Protein AF-A0A6V7LA49-F1 (afdb_monomer_lite)

Organism: NCBI:txid1563983

Radius of gyration: 25.22 Å; chains: 1; bounding box: 55×34×70 Å

InterPro domains:
  IPR001030 Aconitase/3-isopropylmalate dehydratase large subunit, alpha/beta/alpha domain [PF00330] (6-41)
  IPR006249 Aconitase/Iron-responsive element-binding protein 2 [PTHR11670] (1-130)
  IPR015931 Aconitase/3-isopropylmalate dehydratase large subunit, alpha/beta/alpha, subdomain 1/3 [G3DSA:3.30.499.10] (1-69)
  IPR036008 Aconitase, iron-sulfur domain [SSF53732] (2-106)

Foldseek 3Di:
DPDQAEAEDCDDDFDAPPPDVNHRHYYHDHPLVNVLCVLQVDPPDDLVPAASDADPVGDGHGPVNVPDDPVRVVVVCVVPVDPVVVVVCVVCVVVDDPVVVPDDDDPDPDDDADPPDPPDHDDCPCPPPDD

Sequence (131 aa):
NELICCGVLSGNRNFEGRIHPSTRANYLASPLLVIAYAIAGTVDIDFEKEPLGRRIDGRDVFLRDIWPTRAEIQAVEQQYVIPAMFKSVYEKIERGSAHWASLAAPEGQLYPWDVNSTYIKHPPYFEGLTR

Secondary structure (DSSP, 8-state):
-----EEEESSS---TTSS-TT-SEEEE--HHHHHHHHHHS-S---TTTS-SEE-TTS-EE-HHHHPPPHHHHHHHHHHH--HHHHHHHHTTGGG--HHHHT------SS----TT-SSS---GGGTT---

pLDDT: mean 94.41, std 5.29, range [63.03, 98.69]

Structure (mmCIF, N/CA/C/O backbone):
data_AF-A0A6V7LA49-F1
#
_entry.id   AF-A0A6V7LA49-F1
#
loop_
_atom_site.group_PDB
_atom_site.id
_atom_site.type_symbol
_atom_site.label_atom_id
_atom_site.label_alt_id
_atom_site.label_comp_id
_atom_site.label_asym_id
_atom_site.label_entity_id
_atom_site.label_seq_id
_atom_site.pdbx_PDB_ins_code
_atom_site.Cartn_x
_atom_site.Cartn_y
_atom_site.Cartn_z
_atom_site.occupancy
_atom_site.B_iso_or_equiv
_atom_site.auth_seq_id
_atom_site.auth_comp_id
_atom_site.auth_asym_id
_atom_site.auth_atom_id
_atom_site.pdbx_PDB_model_num
ATOM 1 N N . ASN A 1 1 ? -17.747 -7.385 -19.889 1.00 63.03 1 ASN A N 1
ATOM 2 C CA . ASN A 1 1 ? -16.281 -7.499 -20.058 1.00 63.03 1 ASN A CA 1
ATOM 3 C C . ASN A 1 1 ? -15.704 -8.234 -18.861 1.00 63.03 1 ASN A C 1
ATOM 5 O O . ASN A 1 1 ? -15.276 -7.574 -17.929 1.00 63.03 1 ASN A O 1
ATOM 9 N N . GLU A 1 2 ? -15.775 -9.568 -18.845 1.00 87.81 2 GLU A N 1
ATOM 10 C CA . GLU A 1 2 ? -15.431 -10.472 -17.724 1.00 87.81 2 GLU A CA 1
ATOM 11 C C . GLU A 1 2 ? -13.926 -10.488 -17.370 1.00 87.81 2 GLU A C 1
ATOM 13 O O . GLU A 1 2 ? -13.278 -11.530 -17.331 1.00 87.81 2 GLU A O 1
ATOM 18 N N . LEU A 1 3 ? -13.344 -9.315 -17.129 1.00 93.44 3 LEU A N 1
ATOM 19 C CA . LEU A 1 3 ? -11.925 -9.142 -16.854 1.00 93.44 3 LEU A CA 1
ATOM 20 C C . LEU A 1 3 ? -11.575 -9.592 -15.430 1.00 93.44 3 LEU A C 1
ATOM 22 O O . LEU A 1 3 ? -12.364 -9.465 -14.487 1.00 93.44 3 LEU A O 1
ATOM 26 N N . ILE A 1 4 ? -10.348 -10.084 -15.271 1.00 93.38 4 ILE A N 1
ATOM 27 C CA . ILE A 1 4 ? -9.716 -10.295 -13.968 1.00 93.38 4 ILE A CA 1
ATOM 28 C C . ILE A 1 4 ? -8.827 -9.080 -13.704 1.00 93.38 4 ILE A C 1
ATOM 30 O O . ILE A 1 4 ? -7.655 -9.051 -14.067 1.00 93.38 4 ILE A O 1
ATOM 34 N N . CYS A 1 5 ? -9.403 -8.043 -13.097 1.00 94.69 5 CYS A N 1
ATOM 35 C CA . CYS A 1 5 ? -8.632 -6.872 -12.693 1.00 94.69 5 CYS A CA 1
ATOM 36 C C . CYS A 1 5 ? -7.738 -7.211 -11.495 1.00 94.69 5 CYS A C 1
ATOM 38 O O . CYS A 1 5 ? -8.167 -7.902 -10.560 1.00 94.69 5 CYS A O 1
ATOM 40 N N . CYS A 1 6 ? -6.514 -6.687 -11.524 1.00 95.69 6 CYS A N 1
ATOM 41 C CA . CYS A 1 6 ? -5.482 -6.974 -10.538 1.00 95.69 6 CYS A CA 1
ATOM 42 C C . CYS A 1 6 ? -5.232 -5.775 -9.614 1.00 95.69 6 CYS A C 1
ATOM 44 O O . CYS A 1 6 ? -5.151 -4.639 -10.074 1.00 95.69 6 CYS A O 1
ATOM 46 N N . GLY A 1 7 ? -5.080 -6.036 -8.317 1.00 96.31 7 GLY A N 1
ATOM 47 C CA . GLY A 1 7 ? -4.528 -5.102 -7.338 1.00 96.31 7 GLY A CA 1
ATOM 48 C C . GLY A 1 7 ? -3.125 -5.533 -6.913 1.00 96.31 7 GLY A C 1
ATOM 49 O O . GLY A 1 7 ? -2.883 -6.713 -6.671 1.00 96.31 7 GLY A O 1
ATOM 50 N N . VAL A 1 8 ? -2.193 -4.592 -6.786 1.00 97.88 8 VAL A N 1
ATOM 51 C CA . VAL A 1 8 ? -0.845 -4.850 -6.255 1.00 97.88 8 VAL A CA 1
ATOM 52 C C . VAL A 1 8 ? -0.614 -3.914 -5.080 1.00 97.88 8 VAL A C 1
ATOM 54 O O . VAL A 1 8 ? -0.859 -2.715 -5.193 1.00 97.88 8 VAL A O 1
ATOM 57 N N . LEU A 1 9 ? -0.179 -4.448 -3.938 1.00 97.75 9 LEU A N 1
ATOM 58 C CA . LEU A 1 9 ? -0.038 -3.665 -2.712 1.00 97.75 9 LEU A CA 1
ATOM 59 C C . LEU A 1 9 ? 1.163 -4.089 -1.863 1.00 97.75 9 LEU A C 1
ATOM 61 O O . LEU A 1 9 ? 1.531 -5.261 -1.809 1.00 97.75 9 LEU A O 1
ATOM 65 N N . SER A 1 10 ? 1.712 -3.131 -1.116 1.00 98.00 10 SER A N 1
ATOM 66 C CA . SER A 1 10 ? 2.788 -3.345 -0.140 1.00 98.00 10 SER A CA 1
ATOM 67 C C . SER A 1 10 ? 2.268 -3.560 1.283 1.00 98.00 10 SER A C 1
ATOM 69 O O . SER A 1 10 ? 2.849 -3.073 2.252 1.00 98.00 10 SER A O 1
ATOM 71 N N . GLY A 1 11 ? 1.123 -4.237 1.395 1.00 95.50 11 GLY A N 1
ATOM 72 C CA . GLY A 1 11 ? 0.520 -4.633 2.666 1.00 95.50 11 GLY A CA 1
ATOM 73 C C . GLY A 1 11 ? 0.877 -6.069 3.050 1.00 95.50 11 GLY A C 1
ATOM 74 O O . GLY A 1 11 ? 1.881 -6.620 2.611 1.00 95.50 11 GLY A O 1
ATOM 75 N N . ASN A 1 12 ? 0.027 -6.694 3.869 1.00 95.12 12 ASN A N 1
ATOM 76 C CA . ASN A 1 12 ? 0.258 -8.039 4.412 1.00 95.12 12 ASN A CA 1
ATOM 77 C C . ASN A 1 12 ? -0.918 -9.019 4.222 1.00 95.12 12 ASN A C 1
ATOM 79 O O . ASN A 1 12 ? -0.855 -10.147 4.707 1.00 95.12 12 ASN A O 1
ATOM 83 N N . ARG A 1 13 ? -2.003 -8.609 3.553 1.00 92.44 13 ARG A N 1
ATOM 84 C CA . ARG A 1 13 ? -3.190 -9.436 3.273 1.00 92.44 13 ARG A CA 1
ATOM 85 C C . ARG A 1 13 ? -3.745 -9.108 1.893 1.00 92.44 13 ARG A C 1
ATOM 87 O O . ARG A 1 13 ? -3.784 -7.941 1.529 1.00 92.44 13 ARG A O 1
ATOM 94 N N . ASN A 1 14 ? -4.213 -10.115 1.162 1.00 91.81 14 ASN A N 1
ATOM 95 C CA . ASN A 1 14 ? -4.705 -9.987 -0.216 1.00 91.81 14 ASN A CA 1
ATOM 96 C C . ASN A 1 14 ? -5.975 -10.820 -0.486 1.00 91.81 14 ASN A C 1
ATOM 98 O O . ASN A 1 14 ? -6.216 -11.236 -1.616 1.00 91.81 14 ASN A O 1
ATOM 102 N N . PHE A 1 15 ? -6.784 -11.076 0.547 1.00 85.94 15 PHE A N 1
ATOM 103 C CA . PHE A 1 15 ? -8.047 -11.803 0.397 1.00 85.94 15 PHE A CA 1
ATOM 104 C C . PHE A 1 15 ? -8.991 -11.092 -0.580 1.00 85.94 15 PHE A C 1
ATOM 106 O O . PHE A 1 15 ? -9.109 -9.862 -0.564 1.00 85.94 15 PHE A O 1
ATOM 113 N N . GLU A 1 16 ? -9.691 -11.884 -1.390 1.00 75.19 16 GLU A N 1
ATOM 114 C CA . GLU A 1 16 ? -10.690 -11.395 -2.337 1.00 75.19 16 GLU A CA 1
ATOM 115 C C . GLU A 1 16 ? -11.743 -10.517 -1.636 1.00 75.19 16 GLU A C 1
ATOM 117 O O . GLU A 1 16 ? -12.150 -10.778 -0.500 1.00 75.19 16 GLU A O 1
ATOM 122 N N . GLY A 1 17 ? -12.132 -9.419 -2.290 1.00 76.81 17 GLY A N 1
ATOM 123 C CA . GLY A 1 17 ? -13.148 -8.484 -1.795 1.00 76.81 17 GLY A CA 1
ATOM 124 C C . GLY A 1 17 ? -12.726 -7.581 -0.627 1.00 76.81 17 GLY A C 1
ATOM 125 O O . GLY A 1 17 ? -13.483 -6.683 -0.271 1.00 76.81 17 GLY A O 1
ATOM 126 N N . ARG A 1 18 ? -11.532 -7.764 -0.037 1.00 87.38 18 ARG A N 1
ATOM 127 C CA . ARG A 1 18 ? -11.035 -6.922 1.077 1.00 87.38 18 ARG A CA 1
ATOM 128 C C . ARG A 1 18 ? -10.078 -5.807 0.664 1.00 87.38 18 ARG A C 1
ATOM 130 O O . ARG A 1 18 ? -9.789 -4.943 1.485 1.00 87.38 18 ARG A O 1
ATOM 137 N N . ILE A 1 19 ? -9.586 -5.838 -0.574 1.00 91.81 19 ILE A N 1
ATOM 138 C CA . ILE A 1 19 ? -8.782 -4.755 -1.158 1.00 91.81 19 ILE A CA 1
ATOM 139 C C . ILE A 1 19 ? -9.695 -3.786 -1.901 1.00 91.81 19 ILE A C 1
ATOM 141 O O . ILE A 1 19 ? -9.834 -2.633 -1.508 1.00 91.81 19 ILE A O 1
ATOM 145 N N . HIS A 1 20 ? -10.357 -4.271 -2.950 1.00 93.56 20 HIS A N 1
ATOM 146 C CA . HIS A 1 20 ? -11.363 -3.526 -3.688 1.00 93.56 20 HIS A CA 1
ATOM 147 C C . HIS A 1 20 ? -12.378 -4.515 -4.289 1.00 93.56 20 HIS A C 1
ATOM 149 O O . HIS A 1 20 ? -11.967 -5.573 -4.766 1.00 93.56 20 HIS A O 1
ATOM 155 N N . PRO A 1 21 ? -13.692 -4.215 -4.306 1.00 92.06 21 PRO A N 1
ATOM 156 C CA . PRO A 1 21 ? -14.706 -5.139 -4.830 1.00 92.06 21 PRO A CA 1
ATOM 157 C C . PRO A 1 21 ? -14.512 -5.484 -6.314 1.00 92.06 21 PRO A C 1
ATOM 159 O O . PRO A 1 21 ? -14.946 -6.537 -6.767 1.00 92.06 21 PRO A O 1
ATOM 162 N N . SER A 1 22 ? -13.852 -4.612 -7.077 1.00 92.50 22 SER A N 1
ATOM 163 C CA . SER A 1 22 ? -13.576 -4.829 -8.504 1.00 92.50 22 SER A CA 1
ATOM 164 C C . SER A 1 22 ? -12.248 -5.539 -8.799 1.00 92.50 22 SER A C 1
ATOM 166 O O . SER A 1 22 ? -11.967 -5.770 -9.971 1.00 92.50 22 SER A O 1
ATOM 168 N N . THR A 1 23 ? -11.416 -5.868 -7.799 1.00 93.25 23 THR A N 1
ATOM 169 C CA . THR A 1 23 ? -10.142 -6.581 -8.017 1.00 93.25 23 THR A CA 1
ATOM 170 C C . THR A 1 23 ? -10.250 -8.040 -7.583 1.00 93.25 23 THR A C 1
ATOM 172 O O . THR A 1 23 ? -10.339 -8.367 -6.398 1.00 93.25 23 THR A O 1
ATOM 175 N N . ARG A 1 24 ? -10.223 -8.936 -8.573 1.00 93.31 24 ARG A N 1
ATOM 176 C CA . ARG A 1 24 ? -10.365 -10.388 -8.375 1.00 93.31 24 ARG A CA 1
ATOM 177 C C . ARG A 1 24 ? -9.031 -11.066 -8.071 1.00 93.31 24 ARG A C 1
ATOM 179 O O . ARG A 1 24 ? -9.002 -12.068 -7.370 1.00 93.31 24 ARG A O 1
ATOM 186 N N . ALA A 1 25 ? -7.929 -10.503 -8.562 1.00 94.81 25 ALA A N 1
ATOM 187 C CA . ALA A 1 25 ? -6.580 -10.949 -8.238 1.00 94.81 25 ALA A CA 1
ATOM 188 C C . ALA A 1 25 ? -5.862 -9.858 -7.440 1.00 94.81 25 ALA A C 1
ATOM 190 O O . ALA A 1 25 ? -5.912 -8.687 -7.808 1.00 94.81 25 ALA A O 1
ATOM 191 N N . ASN A 1 26 ? -5.215 -10.218 -6.333 1.00 97.00 26 ASN A N 1
ATOM 192 C CA . ASN A 1 26 ? -4.507 -9.263 -5.485 1.00 97.00 26 ASN A CA 1
ATOM 193 C C . ASN A 1 26 ? -3.137 -9.830 -5.094 1.00 97.00 26 ASN A C 1
ATOM 195 O O . ASN A 1 26 ? -3.057 -10.943 -4.572 1.00 97.00 26 ASN A O 1
ATOM 199 N N . TYR A 1 27 ? -2.069 -9.066 -5.310 1.00 97.12 27 TYR A N 1
ATOM 200 C CA . TYR A 1 27 ? -0.689 -9.502 -5.097 1.00 97.12 27 TYR A CA 1
ATOM 201 C C . TYR A 1 27 ? -0.006 -8.650 -4.030 1.00 97.12 27 TYR A C 1
ATOM 203 O O . TYR A 1 27 ? -0.055 -7.418 -4.066 1.00 97.12 27 TYR A O 1
ATOM 211 N N . LEU A 1 28 ? 0.643 -9.323 -3.079 1.00 97.75 28 LEU A N 1
ATOM 212 C CA . LEU A 1 28 ? 1.528 -8.681 -2.114 1.00 97.75 28 LEU A CA 1
ATOM 213 C C . LEU A 1 28 ? 2.913 -8.541 -2.735 1.00 97.75 28 LEU A C 1
ATOM 215 O O . LEU A 1 28 ? 3.472 -9.521 -3.226 1.00 97.75 28 LEU A O 1
ATOM 219 N N . ALA A 1 29 ? 3.465 -7.335 -2.704 1.00 98.06 29 ALA A N 1
ATOM 220 C CA . ALA A 1 29 ? 4.766 -7.043 -3.284 1.00 98.06 29 ALA A CA 1
ATOM 221 C C . ALA A 1 29 ? 5.518 -5.991 -2.458 1.00 98.06 29 ALA A C 1
ATOM 223 O O . ALA A 1 29 ? 4.940 -5.310 -1.613 1.00 98.06 29 ALA A O 1
ATOM 224 N N . SER A 1 30 ? 6.821 -5.835 -2.693 1.00 98.19 30 SER A N 1
ATOM 225 C CA . SER A 1 30 ? 7.566 -4.722 -2.095 1.00 98.19 30 SER A CA 1
ATOM 226 C C . SER A 1 30 ? 7.047 -3.376 -2.630 1.00 98.19 30 SER A C 1
ATOM 228 O O . SER A 1 30 ? 6.528 -3.334 -3.749 1.00 98.19 30 SER A O 1
ATOM 230 N N . PRO A 1 31 ? 7.224 -2.255 -1.903 1.00 98.44 31 PRO A N 1
ATOM 231 C CA . PRO A 1 31 ? 6.855 -0.931 -2.413 1.00 98.44 31 PRO A CA 1
ATOM 232 C C . PRO A 1 31 ? 7.446 -0.620 -3.800 1.00 98.44 31 PRO A C 1
ATOM 234 O O . PRO A 1 31 ? 6.766 -0.043 -4.643 1.00 98.44 31 PRO A O 1
ATOM 237 N N . LEU A 1 32 ? 8.679 -1.068 -4.072 1.00 98.00 32 LEU A N 1
ATOM 238 C CA . LEU A 1 32 ? 9.320 -0.906 -5.383 1.00 98.00 32 LEU A CA 1
ATOM 239 C C . LEU A 1 32 ? 8.592 -1.686 -6.488 1.00 98.00 32 LEU A C 1
ATOM 241 O O . LEU A 1 32 ? 8.399 -1.163 -7.582 1.00 98.00 32 LEU A O 1
ATOM 245 N N . LEU A 1 33 ? 8.139 -2.911 -6.206 1.00 98.31 33 LEU A N 1
ATOM 246 C CA . LEU A 1 33 ? 7.369 -3.698 -7.172 1.00 98.31 33 LEU A CA 1
ATOM 247 C C . LEU A 1 33 ? 5.961 -3.138 -7.398 1.00 98.31 33 LEU A C 1
ATOM 249 O O . LEU A 1 33 ? 5.466 -3.217 -8.517 1.00 98.31 33 LEU A O 1
ATOM 253 N N . VAL A 1 34 ? 5.324 -2.544 -6.382 1.00 98.69 34 VAL A N 1
ATOM 254 C CA . VAL A 1 34 ? 4.039 -1.841 -6.566 1.00 98.69 34 VAL A CA 1
ATOM 255 C C . VAL A 1 34 ? 4.187 -0.747 -7.625 1.00 98.69 34 VAL A C 1
ATOM 257 O O . VAL A 1 34 ? 3.365 -0.656 -8.533 1.00 98.69 34 VAL A O 1
ATOM 260 N N . ILE A 1 35 ? 5.267 0.039 -7.552 1.00 98.50 35 ILE A N 1
ATOM 261 C CA . ILE A 1 35 ? 5.572 1.073 -8.549 1.00 98.50 35 ILE A CA 1
ATOM 262 C C . ILE A 1 35 ? 5.860 0.440 -9.917 1.00 98.50 35 ILE A C 1
ATOM 264 O O . ILE A 1 35 ? 5.320 0.901 -10.919 1.00 98.50 35 ILE A O 1
ATOM 268 N N . ALA A 1 36 ? 6.660 -0.629 -9.973 1.00 98.50 36 ALA A N 1
ATOM 269 C CA . ALA A 1 36 ? 6.987 -1.310 -11.227 1.00 98.50 36 ALA A CA 1
ATOM 270 C C . ALA A 1 36 ? 5.735 -1.802 -11.974 1.00 98.50 36 ALA A C 1
ATOM 272 O O . ALA A 1 36 ? 5.574 -1.514 -13.158 1.00 98.50 36 ALA A O 1
ATOM 273 N N . TYR A 1 37 ? 4.815 -2.477 -11.277 1.00 98.56 37 TYR A N 1
ATOM 274 C CA . TYR A 1 37 ? 3.555 -2.942 -11.862 1.00 98.56 37 TYR A CA 1
ATOM 275 C C . TYR A 1 37 ? 2.602 -1.795 -12.219 1.00 98.56 37 TYR A C 1
ATOM 277 O O . TYR A 1 37 ? 1.872 -1.898 -13.202 1.00 98.56 37 TYR A O 1
ATOM 285 N N . ALA A 1 38 ? 2.622 -0.687 -11.472 1.00 98.44 38 ALA A N 1
ATOM 286 C CA . ALA A 1 38 ? 1.851 0.504 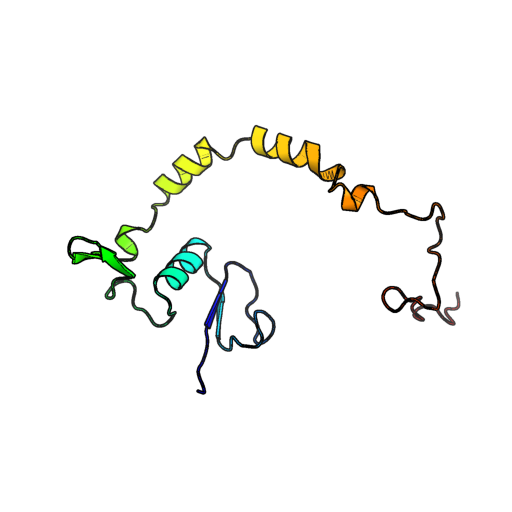-11.825 1.00 98.44 38 ALA A CA 1
ATOM 287 C C . ALA A 1 38 ? 2.356 1.157 -13.124 1.00 98.44 38 ALA A C 1
ATOM 289 O O . ALA A 1 38 ? 1.543 1.603 -13.928 1.00 98.44 38 ALA A O 1
ATOM 290 N N . ILE A 1 39 ? 3.676 1.181 -13.345 1.00 98.06 39 ILE A N 1
ATOM 291 C CA . ILE A 1 39 ? 4.280 1.667 -14.596 1.00 98.06 39 ILE A CA 1
ATOM 292 C C . ILE A 1 39 ? 3.962 0.712 -15.751 1.00 98.06 39 ILE A C 1
ATOM 294 O O . ILE A 1 39 ? 3.553 1.169 -16.814 1.00 98.06 39 ILE A O 1
ATOM 298 N N . ALA A 1 40 ? 4.124 -0.598 -15.541 1.00 98.06 40 ALA A N 1
ATOM 299 C CA . ALA A 1 40 ? 3.829 -1.610 -16.557 1.00 98.06 40 ALA A CA 1
ATOM 300 C C . ALA A 1 40 ? 2.336 -1.659 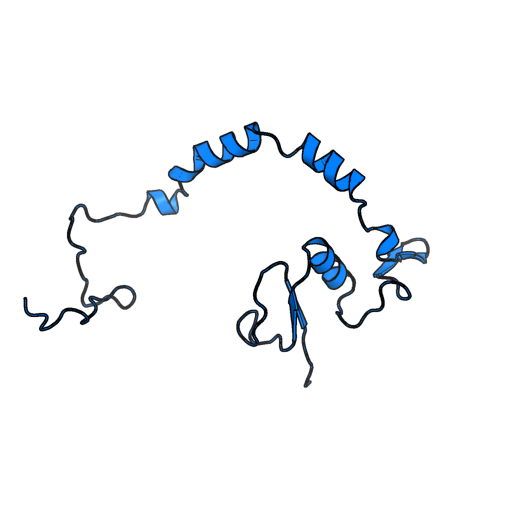-16.931 1.00 98.06 40 ALA A C 1
ATOM 302 O O . ALA A 1 40 ? 1.986 -2.022 -18.050 1.00 98.06 40 ALA A O 1
ATOM 303 N N . GLY A 1 41 ? 1.445 -1.320 -15.993 1.00 97.94 41 GLY A N 1
ATOM 304 C CA . GLY A 1 41 ? -0.006 -1.331 -16.192 1.00 97.94 41 GLY A CA 1
ATOM 305 C C . GLY A 1 41 ? -0.635 -2.730 -16.216 1.00 97.94 41 GLY A C 1
ATOM 306 O O . GLY A 1 41 ? -1.847 -2.853 -16.383 1.00 97.94 41 GLY A O 1
ATOM 307 N N . THR A 1 42 ? 0.160 -3.783 -16.025 1.00 97.69 42 THR A N 1
ATOM 308 C CA . THR A 1 42 ? -0.275 -5.183 -15.995 1.00 97.69 42 THR A CA 1
ATOM 309 C C . THR A 1 42 ? 0.626 -5.995 -15.069 1.00 97.69 42 THR A C 1
ATOM 311 O O . THR A 1 42 ? 1.801 -5.674 -14.910 1.00 97.69 42 THR A O 1
ATOM 314 N N . VAL A 1 43 ? 0.074 -7.046 -14.455 1.00 97.56 43 VAL A N 1
ATOM 315 C CA . VAL A 1 43 ? 0.857 -8.063 -13.725 1.00 97.56 43 VAL A CA 1
ATOM 316 C C . VAL A 1 43 ? 1.334 -9.197 -14.632 1.00 97.56 43 VAL A C 1
ATOM 318 O O . VAL A 1 43 ? 2.189 -9.979 -14.235 1.00 97.56 43 VAL A O 1
ATOM 321 N N . ASP A 1 44 ? 0.768 -9.283 -15.834 1.00 97.62 44 ASP A N 1
ATOM 322 C CA . ASP A 1 44 ? 1.147 -10.234 -16.873 1.00 97.62 44 ASP A CA 1
ATOM 323 C C . ASP A 1 44 ? 2.261 -9.611 -17.723 1.00 97.62 44 ASP A C 1
ATOM 325 O O . ASP A 1 44 ? 2.002 -9.042 -18.781 1.00 97.62 44 ASP A O 1
ATOM 329 N N . ILE A 1 45 ? 3.474 -9.585 -17.165 1.00 98.25 45 ILE A N 1
ATOM 330 C CA . ILE A 1 45 ? 4.672 -9.015 -17.790 1.00 98.25 45 ILE A CA 1
ATOM 331 C C . ILE A 1 45 ? 5.911 -9.815 -17.383 1.00 98.25 45 ILE A C 1
ATOM 333 O O . ILE A 1 45 ? 6.129 -10.104 -16.204 1.00 98.25 45 ILE A O 1
ATOM 337 N N . ASP A 1 46 ? 6.764 -10.124 -18.355 1.00 98.38 46 ASP A N 1
ATOM 338 C CA . ASP A 1 46 ? 8.111 -10.641 -18.133 1.00 98.38 46 ASP A CA 1
ATOM 339 C C . ASP A 1 46 ? 9.121 -9.483 -18.115 1.00 98.38 46 ASP A C 1
ATOM 341 O O . ASP A 1 46 ? 9.623 -9.051 -19.152 1.00 98.38 46 ASP A O 1
ATOM 345 N N . PHE A 1 47 ? 9.464 -8.986 -16.924 1.00 98.31 47 PHE A N 1
ATOM 346 C CA . PHE A 1 47 ? 10.384 -7.850 -16.766 1.00 98.31 47 PHE A CA 1
ATOM 347 C C . PHE A 1 47 ? 11.804 -8.070 -17.323 1.00 98.31 47 PHE A C 1
ATOM 349 O O . PHE A 1 47 ? 12.551 -7.097 -17.478 1.00 98.31 47 PHE A O 1
ATOM 356 N N . GLU A 1 48 ? 12.223 -9.312 -17.596 1.00 97.81 48 GLU A N 1
ATOM 357 C CA . GLU A 1 48 ? 13.533 -9.576 -18.200 1.00 97.81 48 GLU A CA 1
ATOM 358 C C . GLU A 1 48 ? 13.512 -9.336 -19.713 1.00 97.81 48 GLU A C 1
ATOM 360 O O . GLU A 1 48 ? 14.503 -8.847 -20.276 1.00 97.81 48 GLU A O 1
ATOM 365 N N . LYS A 1 49 ? 12.380 -9.650 -20.354 1.00 98.25 49 LYS A N 1
ATOM 366 C CA . LYS A 1 49 ? 12.218 -9.673 -21.814 1.00 98.25 49 LYS A CA 1
ATOM 367 C C . LYS A 1 49 ? 11.395 -8.512 -22.359 1.00 98.25 49 LYS A C 1
ATOM 369 O O . LYS A 1 49 ? 11.601 -8.128 -23.508 1.00 98.25 49 LYS A O 1
ATOM 374 N N . GLU A 1 50 ? 10.511 -7.941 -21.554 1.00 98.56 50 GLU A N 1
ATOM 375 C CA . GLU A 1 50 ? 9.589 -6.881 -21.949 1.00 98.56 50 GLU A CA 1
ATOM 376 C C . GLU A 1 50 ? 9.992 -5.538 -21.320 1.00 98.56 50 GLU A C 1
ATOM 378 O O . GLU A 1 50 ? 10.254 -5.462 -20.113 1.00 98.56 50 GLU A O 1
ATOM 383 N N . PRO A 1 51 ? 10.067 -4.453 -22.112 1.00 98.12 51 PRO A N 1
ATOM 384 C CA . PRO A 1 51 ? 10.354 -3.133 -21.578 1.00 98.12 51 PRO A CA 1
ATOM 385 C C . PRO A 1 51 ? 9.129 -2.526 -20.888 1.00 98.12 51 PRO A C 1
ATOM 387 O O . PRO A 1 51 ? 7.991 -2.728 -21.301 1.00 98.12 51 PRO A O 1
ATOM 390 N N .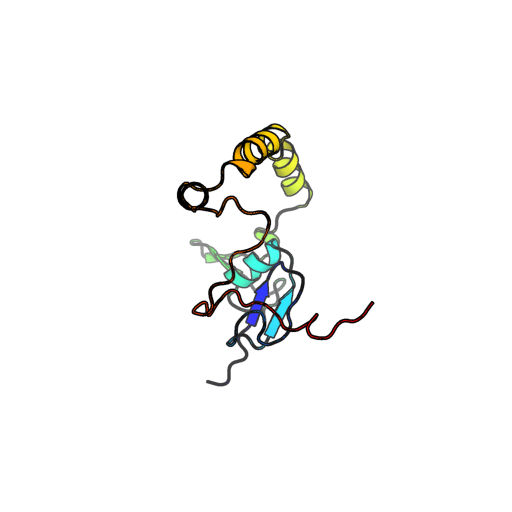 LEU A 1 52 ? 9.373 -1.691 -19.879 1.00 97.75 52 LEU A N 1
ATOM 391 C CA . LEU A 1 52 ? 8.347 -0.886 -19.207 1.00 97.75 52 LEU A CA 1
ATOM 392 C C . LEU A 1 52 ? 7.811 0.239 -20.099 1.00 97.75 52 LEU A C 1
ATOM 394 O O . LEU A 1 52 ? 6.721 0.757 -19.881 1.00 97.75 52 LEU A O 1
ATOM 398 N N . GLY A 1 53 ? 8.610 0.665 -21.075 1.00 96.25 53 GLY A N 1
ATOM 399 C CA . GLY A 1 53 ? 8.261 1.724 -22.005 1.00 96.25 53 GLY A CA 1
ATOM 400 C C . GLY A 1 53 ? 9.449 2.139 -22.861 1.00 96.25 53 GLY A C 1
ATOM 401 O O . GLY A 1 53 ? 10.516 1.524 -22.825 1.00 96.25 53 GLY A O 1
ATOM 402 N N . ARG A 1 54 ? 9.262 3.214 -23.629 1.00 96.88 54 ARG A N 1
ATOM 403 C CA . ARG A 1 54 ? 10.290 3.786 -24.503 1.00 96.88 54 ARG A CA 1
ATOM 404 C C . ARG A 1 54 ? 10.631 5.206 -24.096 1.00 96.88 54 ARG A C 1
ATOM 406 O O . ARG A 1 54 ? 9.752 6.003 -23.773 1.00 96.88 54 ARG A O 1
ATOM 413 N N . ARG A 1 55 ? 11.918 5.534 -24.152 1.00 94.50 55 ARG A N 1
ATOM 414 C CA . ARG A 1 55 ? 12.408 6.910 -24.060 1.00 94.50 55 ARG A CA 1
ATOM 415 C C . ARG A 1 55 ? 11.999 7.714 -25.292 1.00 94.50 55 ARG A C 1
ATOM 417 O O . ARG A 1 55 ? 11.674 7.165 -26.340 1.00 94.50 55 ARG A O 1
ATOM 424 N N . ILE A 1 56 ? 12.104 9.038 -25.171 1.00 95.25 56 ILE A N 1
ATOM 425 C CA . ILE A 1 56 ? 11.887 9.990 -26.276 1.00 95.25 56 ILE A CA 1
ATOM 426 C C . ILE A 1 56 ? 12.820 9.694 -27.464 1.00 95.25 56 ILE A C 1
ATOM 428 O O . ILE A 1 56 ? 12.445 9.903 -28.611 1.00 95.25 56 ILE A O 1
ATOM 432 N N . ASP A 1 57 ? 14.017 9.167 -27.196 1.00 95.06 57 ASP A N 1
ATOM 433 C CA . ASP A 1 57 ? 14.999 8.770 -28.213 1.00 95.06 57 ASP A CA 1
ATOM 434 C C . ASP A 1 57 ? 14.734 7.381 -28.831 1.00 95.06 57 ASP A C 1
ATOM 436 O O . ASP A 1 57 ? 15.530 6.901 -29.635 1.00 95.06 57 ASP A O 1
ATOM 440 N N . GLY A 1 58 ? 13.626 6.729 -28.464 1.00 95.38 58 GLY A N 1
ATOM 441 C CA . GLY A 1 58 ? 13.214 5.428 -28.984 1.00 95.38 58 GLY A CA 1
ATOM 442 C C . GLY A 1 58 ? 13.846 4.221 -28.291 1.00 95.38 58 GLY A C 1
ATOM 443 O O . GLY A 1 58 ? 13.490 3.097 -28.638 1.00 95.38 58 GLY A O 1
ATOM 444 N N . ARG A 1 59 ? 14.743 4.411 -27.311 1.00 96.75 59 ARG A N 1
ATOM 445 C CA . ARG A 1 59 ? 15.329 3.288 -26.563 1.00 96.75 59 ARG A CA 1
ATOM 446 C C . ARG A 1 59 ? 14.325 2.678 -25.594 1.00 96.75 59 ARG A C 1
ATOM 448 O O . ARG A 1 59 ? 13.668 3.395 -24.836 1.00 96.75 59 ARG A O 1
ATOM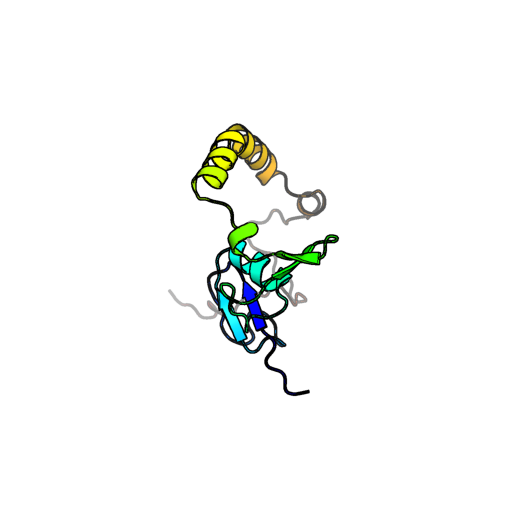 455 N N . ASP A 1 60 ? 14.264 1.354 -25.596 1.00 98.06 60 ASP A N 1
ATOM 456 C CA . ASP A 1 60 ? 13.500 0.577 -24.628 1.00 98.06 60 ASP A CA 1
ATOM 457 C C . ASP A 1 60 ? 14.102 0.732 -23.219 1.00 98.06 60 ASP A C 1
ATOM 459 O O . ASP A 1 60 ? 15.323 0.759 -23.053 1.00 98.06 60 ASP A O 1
ATOM 463 N N . VAL A 1 61 ? 13.239 0.857 -22.210 1.00 98.00 61 VAL A N 1
ATOM 464 C CA . VAL A 1 61 ? 13.612 0.934 -20.791 1.00 98.00 61 VAL A CA 1
ATOM 465 C C . VAL A 1 61 ? 13.069 -0.291 -20.083 1.00 98.00 61 VAL A C 1
ATOM 467 O O . VAL A 1 61 ? 11.858 -0.490 -20.019 1.00 98.00 61 VAL A O 1
ATOM 470 N N . PHE A 1 62 ? 13.957 -1.097 -19.524 1.00 98.50 62 PHE A N 1
ATOM 471 C CA . PHE A 1 62 ? 13.618 -2.285 -18.755 1.00 98.50 62 PHE A CA 1
ATOM 472 C C . PHE A 1 62 ? 13.592 -1.976 -17.262 1.00 98.50 62 PHE A C 1
ATOM 474 O O . PHE A 1 62 ? 14.177 -0.997 -16.799 1.00 98.50 62 PHE A O 1
ATOM 481 N N . LEU A 1 63 ? 12.972 -2.860 -16.475 1.00 98.44 63 LEU A N 1
ATOM 482 C CA . LEU A 1 63 ? 12.943 -2.706 -15.020 1.00 98.44 63 LEU A CA 1
ATOM 483 C C . LEU A 1 63 ? 14.355 -2.612 -14.424 1.00 98.44 63 LEU A C 1
ATOM 485 O O . LEU A 1 63 ? 14.609 -1.765 -13.573 1.00 98.44 63 LEU A O 1
ATOM 489 N N . ARG A 1 64 ? 15.289 -3.429 -14.926 1.00 97.81 64 ARG A N 1
ATOM 490 C CA . ARG A 1 64 ? 16.705 -3.424 -14.516 1.00 97.81 64 ARG A CA 1
ATOM 491 C C . ARG A 1 64 ? 17.409 -2.079 -14.716 1.00 97.81 64 ARG A C 1
ATOM 493 O O . ARG A 1 64 ? 18.362 -1.804 -14.001 1.00 97.81 64 ARG A O 1
ATOM 500 N N . ASP A 1 65 ? 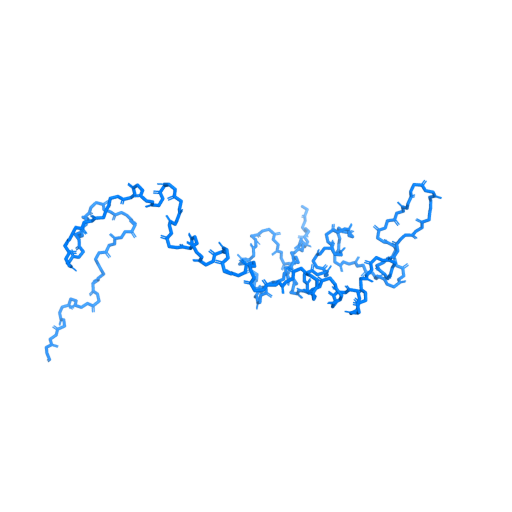16.940 -1.249 -15.647 1.00 97.25 65 ASP A N 1
ATOM 501 C CA . ASP A 1 65 ? 17.560 0.047 -15.946 1.00 97.25 65 ASP A CA 1
ATOM 502 C C . ASP A 1 65 ? 17.178 1.121 -14.916 1.00 97.25 65 ASP A C 1
ATOM 504 O O . ASP A 1 65 ? 17.833 2.158 -14.830 1.00 97.25 65 ASP A O 1
ATOM 508 N N . ILE A 1 66 ? 16.104 0.891 -14.151 1.00 96.81 66 ILE A N 1
ATOM 509 C CA . ILE A 1 66 ? 15.568 1.834 -13.157 1.00 96.81 66 ILE A CA 1
ATOM 510 C C . ILE A 1 66 ? 15.530 1.255 -11.738 1.00 96.81 66 ILE A C 1
ATOM 512 O O . ILE A 1 66 ? 15.107 1.939 -10.806 1.00 96.81 66 ILE A O 1
ATOM 516 N N . TRP A 1 67 ? 15.926 -0.007 -11.564 1.00 98.12 67 TRP A N 1
ATOM 517 C CA . TRP A 1 67 ? 15.877 -0.671 -10.270 1.00 98.12 67 TRP A CA 1
ATOM 518 C C . TRP A 1 67 ? 17.054 -0.232 -9.393 1.00 98.12 67 TRP A C 1
ATOM 520 O O . TRP A 1 67 ? 18.204 -0.468 -9.770 1.00 98.12 67 TRP A O 1
ATOM 530 N N . PRO A 1 68 ? 16.810 0.357 -8.210 1.00 98.06 68 PRO A N 1
ATOM 531 C CA . PRO A 1 68 ? 17.893 0.810 -7.354 1.00 98.06 68 PRO A CA 1
ATOM 532 C C . PRO A 1 68 ? 18.647 -0.374 -6.744 1.00 98.06 68 PRO A C 1
ATOM 534 O O . PRO A 1 68 ? 18.067 -1.373 -6.302 1.00 98.06 68 PRO A O 1
ATOM 537 N N . THR A 1 69 ? 19.964 -0.241 -6.665 1.00 98.12 69 THR A N 1
ATOM 538 C CA . THR A 1 69 ? 20.814 -1.181 -5.940 1.00 98.12 69 THR A CA 1
ATOM 539 C C . THR A 1 69 ? 20.650 -1.005 -4.430 1.00 98.12 69 THR A C 1
ATOM 541 O O . THR A 1 69 ? 20.262 0.050 -3.924 1.00 98.12 69 THR A O 1
ATOM 544 N N . ARG A 1 70 ? 21.012 -2.038 -3.660 1.00 97.56 70 ARG A N 1
ATOM 545 C CA . ARG A 1 70 ? 21.005 -1.946 -2.189 1.00 97.56 70 ARG A CA 1
ATOM 546 C C . ARG A 1 70 ? 21.925 -0.841 -1.664 1.00 97.56 70 ARG A C 1
ATOM 548 O O . ARG A 1 70 ? 21.574 -0.200 -0.681 1.00 97.56 70 ARG A O 1
ATOM 555 N N . ALA A 1 71 ? 23.066 -0.619 -2.315 1.00 98.44 71 ALA A N 1
ATOM 556 C CA . ALA A 1 71 ? 24.026 0.402 -1.906 1.00 98.44 71 ALA A CA 1
ATOM 557 C C . ALA A 1 71 ? 23.463 1.821 -2.092 1.00 98.44 71 ALA A C 1
ATOM 559 O O . ALA A 1 71 ? 23.600 2.649 -1.196 1.00 98.44 71 ALA A O 1
ATOM 560 N N . GLU A 1 72 ? 22.776 2.085 -3.208 1.00 98.31 72 GLU A N 1
ATOM 561 C CA . GLU A 1 72 ? 22.123 3.379 -3.455 1.00 98.31 72 GLU A CA 1
ATOM 562 C C . GLU A 1 72 ? 21.021 3.656 -2.427 1.00 98.31 72 GLU A C 1
ATOM 564 O O . GLU A 1 72 ? 20.953 4.758 -1.886 1.00 98.31 72 GLU A O 1
ATOM 569 N N . ILE A 1 73 ? 20.208 2.646 -2.090 1.00 98.19 73 ILE A N 1
ATOM 570 C CA . ILE A 1 73 ? 19.169 2.770 -1.053 1.00 98.19 73 ILE A CA 1
ATOM 571 C C . ILE A 1 73 ? 19.802 3.095 0.305 1.00 98.19 73 ILE A C 1
ATOM 573 O O . ILE A 1 73 ? 19.370 4.031 0.973 1.00 98.19 73 ILE A O 1
ATOM 577 N N . GLN A 1 74 ? 20.841 2.355 0.700 1.00 98.06 74 GLN A N 1
ATOM 578 C CA . GLN A 1 74 ? 21.515 2.542 1.988 1.00 98.06 74 GLN A CA 1
ATOM 579 C C . GLN A 1 74 ? 22.169 3.920 2.112 1.00 98.06 74 GLN A C 1
ATOM 581 O O . GLN A 1 74 ? 22.098 4.531 3.175 1.00 98.06 74 GLN A O 1
ATOM 586 N N . ALA A 1 75 ? 22.779 4.426 1.038 1.00 98.31 75 ALA A N 1
ATOM 587 C CA . ALA A 1 75 ? 23.391 5.751 1.037 1.00 98.31 75 ALA A CA 1
ATOM 588 C C . ALA A 1 75 ? 22.351 6.853 1.304 1.00 98.31 75 ALA A C 1
ATOM 590 O O . ALA A 1 75 ? 22.569 7.726 2.144 1.00 98.31 75 ALA A O 1
ATOM 591 N N . VAL A 1 76 ? 21.194 6.779 0.637 1.00 98.12 76 VAL A N 1
ATOM 592 C CA . VAL A 1 76 ? 20.084 7.724 0.837 1.00 98.12 76 VAL A CA 1
ATOM 593 C C . VAL A 1 76 ? 19.492 7.579 2.243 1.00 98.12 76 VAL A C 1
ATOM 595 O O . VAL A 1 76 ? 19.275 8.576 2.929 1.00 98.12 76 VAL A O 1
ATOM 598 N N . GLU A 1 77 ? 19.267 6.352 2.711 1.00 97.69 77 GLU A N 1
ATOM 599 C CA . GLU A 1 77 ? 18.741 6.094 4.054 1.00 97.69 77 GLU A CA 1
ATOM 600 C C . GLU A 1 77 ? 19.630 6.718 5.139 1.00 97.69 77 GLU A C 1
ATOM 602 O O . GLU A 1 77 ? 19.138 7.476 5.975 1.00 97.69 77 GLU A O 1
ATOM 607 N N . GLN A 1 78 ? 20.943 6.478 5.080 1.00 96.56 78 GLN A N 1
ATOM 608 C CA . GLN A 1 78 ? 21.908 7.021 6.040 1.00 96.56 78 GLN A CA 1
ATOM 609 C C . GLN A 1 78 ? 21.945 8.551 6.045 1.00 96.56 78 GLN A C 1
ATOM 611 O O . GLN A 1 78 ? 22.152 9.162 7.094 1.00 96.56 78 GLN A O 1
ATOM 616 N N . GLN A 1 79 ? 21.752 9.175 4.884 1.00 97.31 79 GLN A N 1
ATOM 617 C CA . GLN A 1 79 ? 21.801 10.625 4.754 1.00 97.31 79 GLN A CA 1
ATOM 618 C C . GLN A 1 79 ? 20.542 11.311 5.303 1.00 97.31 79 GLN A C 1
ATOM 620 O O . GLN A 1 79 ? 20.644 12.385 5.898 1.00 97.31 79 GLN A O 1
ATOM 625 N N . TYR A 1 80 ? 19.360 10.725 5.092 1.00 97.44 80 TYR A N 1
ATOM 626 C CA . TYR A 1 80 ? 18.088 11.423 5.317 1.00 97.44 80 TYR A CA 1
ATOM 627 C C . TYR A 1 80 ? 17.271 10.896 6.503 1.00 97.44 80 TYR A C 1
ATOM 629 O O . TYR A 1 80 ? 16.490 11.652 7.085 1.00 97.44 80 TYR A O 1
ATOM 637 N N . VAL A 1 81 ? 17.449 9.640 6.915 1.00 96.94 81 VAL A N 1
ATOM 638 C CA . VAL A 1 81 ? 16.707 9.050 8.041 1.00 96.94 81 VAL A CA 1
ATOM 639 C C . VAL A 1 81 ? 17.467 9.305 9.345 1.00 96.94 81 VAL A C 1
ATOM 641 O O . VAL A 1 81 ? 18.178 8.449 9.863 1.00 96.94 81 VAL A O 1
ATOM 644 N N . ILE A 1 82 ? 17.321 10.520 9.883 1.00 96.94 82 ILE A N 1
ATOM 645 C CA . ILE A 1 82 ? 18.081 10.997 11.053 1.00 96.94 82 ILE A CA 1
ATOM 646 C C . ILE A 1 82 ? 17.206 11.196 12.307 1.00 96.94 82 ILE A C 1
ATOM 648 O O . ILE A 1 82 ? 16.020 11.513 12.183 1.00 96.94 82 ILE A O 1
ATOM 652 N N . PRO A 1 83 ? 17.771 11.114 13.534 1.00 96.81 83 PRO A N 1
ATOM 653 C CA . PRO A 1 83 ? 17.013 11.252 14.788 1.00 96.81 83 PRO A CA 1
ATOM 654 C C . PRO A 1 83 ? 16.168 12.530 14.900 1.00 96.81 83 PRO A C 1
ATOM 656 O O . PRO A 1 83 ? 15.087 12.516 15.489 1.00 96.81 83 PRO A O 1
ATOM 659 N N . ALA A 1 84 ? 16.630 13.636 14.305 1.00 95.75 84 ALA A N 1
ATOM 660 C CA . ALA A 1 84 ? 15.903 14.904 14.294 1.00 95.75 84 ALA A CA 1
ATOM 661 C C . ALA A 1 84 ? 14.530 14.796 13.608 1.00 95.75 84 ALA A C 1
ATOM 663 O O . ALA A 1 84 ? 13.565 15.403 14.074 1.00 95.75 84 ALA A O 1
ATOM 664 N N . MET A 1 85 ? 14.421 13.981 12.551 1.00 95.75 85 MET A N 1
ATOM 665 C CA . MET A 1 85 ? 13.157 13.722 11.860 1.00 95.75 85 MET A CA 1
ATOM 666 C C . MET A 1 85 ? 12.140 13.105 12.823 1.00 95.75 85 MET A C 1
ATOM 668 O O . MET A 1 85 ? 11.036 13.628 12.965 1.00 95.75 85 MET A O 1
ATOM 672 N N . PHE A 1 86 ? 12.543 12.063 13.557 1.00 95.88 86 PHE A N 1
ATOM 673 C CA . PHE A 1 86 ? 11.699 11.409 14.557 1.00 95.88 86 PHE A CA 1
ATOM 674 C C . PHE A 1 86 ? 11.271 12.395 15.643 1.00 95.88 86 PHE A C 1
ATOM 676 O 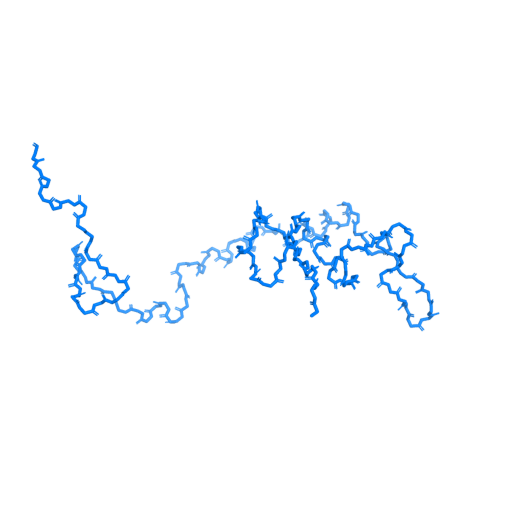O . PHE A 1 86 ? 10.074 12.554 15.875 1.00 95.88 86 PHE A O 1
ATOM 683 N N . LYS A 1 87 ? 12.219 13.123 16.249 1.00 95.38 87 LYS A N 1
ATOM 684 C CA . LYS A 1 87 ? 11.909 14.110 17.295 1.00 95.38 87 LYS A CA 1
ATOM 685 C C . LYS A 1 87 ? 10.845 15.111 16.828 1.00 95.38 87 LYS A C 1
ATOM 687 O O . LYS A 1 87 ? 9.857 15.316 17.524 1.00 95.38 87 LYS A O 1
ATOM 692 N N . SER A 1 88 ? 10.995 15.651 15.617 1.00 93.25 88 SER A N 1
ATOM 693 C CA . SER A 1 88 ? 10.066 16.644 15.063 1.00 93.25 88 SER A CA 1
ATOM 694 C C . SER A 1 88 ? 8.634 16.129 14.863 1.00 93.25 88 SER A C 1
ATOM 696 O O . SER A 1 88 ? 7.678 16.898 14.989 1.00 93.25 88 SER A O 1
ATOM 698 N N . VAL A 1 89 ? 8.477 14.840 14.539 1.00 92.94 89 VAL A N 1
ATOM 699 C CA . VAL A 1 89 ? 7.169 14.199 14.343 1.00 92.94 89 VAL A CA 1
ATOM 700 C C . VAL A 1 89 ? 6.525 13.916 15.696 1.00 92.94 89 VAL A C 1
ATOM 702 O O . VAL A 1 89 ? 5.365 14.268 15.912 1.00 92.94 89 VAL A O 1
ATOM 705 N N . TYR A 1 90 ? 7.286 13.347 16.634 1.00 92.94 90 TYR A N 1
ATOM 706 C CA . TYR A 1 90 ? 6.783 13.005 17.965 1.00 92.94 90 TYR A CA 1
ATOM 707 C C . TYR A 1 90 ? 6.430 14.236 18.810 1.00 92.94 90 TYR A C 1
ATOM 709 O O . TYR A 1 90 ? 5.460 14.187 19.555 1.00 92.94 90 TYR A O 1
ATOM 717 N N . GLU A 1 91 ? 7.110 15.373 18.634 1.00 91.81 91 GLU A N 1
ATOM 718 C CA . GLU A 1 91 ? 6.748 16.639 19.301 1.00 91.81 91 GLU A CA 1
ATOM 719 C C . GLU A 1 91 ? 5.331 17.138 18.966 1.00 91.81 91 GLU A C 1
ATOM 721 O O . GLU A 1 91 ? 4.763 17.960 19.689 1.00 91.81 91 GLU A O 1
ATOM 726 N N . LYS A 1 92 ? 4.757 16.680 17.849 1.00 86.56 92 LYS A N 1
ATOM 727 C CA . LYS A 1 92 ? 3.468 17.160 17.337 1.00 86.56 92 LYS A CA 1
ATOM 728 C C . LYS A 1 92 ? 2.353 16.129 17.460 1.00 86.56 92 LYS A C 1
ATOM 730 O O . LYS A 1 92 ? 1.200 16.486 17.228 1.00 86.56 92 LYS A O 1
ATOM 735 N N . ILE A 1 93 ? 2.670 14.885 17.825 1.00 88.06 93 ILE A N 1
ATOM 736 C CA . ILE A 1 93 ? 1.720 13.769 17.736 1.00 88.06 93 ILE A CA 1
ATOM 737 C C . ILE A 1 93 ? 0.508 13.958 18.658 1.00 88.06 93 ILE A C 1
ATOM 739 O O . ILE A 1 93 ? -0.612 13.641 18.271 1.00 88.06 93 ILE A O 1
ATOM 743 N N . GLU A 1 94 ? 0.711 14.560 19.832 1.00 79.38 94 GLU A N 1
ATOM 744 C CA . GLU A 1 94 ? -0.347 14.781 20.827 1.00 79.38 94 GLU A CA 1
ATOM 745 C C . GLU A 1 94 ? -1.263 15.964 20.492 1.00 79.38 94 GLU A C 1
ATOM 747 O O . GLU A 1 94 ? -2.375 16.054 21.005 1.00 79.38 94 GLU A O 1
ATOM 752 N N . ARG A 1 95 ? -0.824 16.885 19.623 1.00 84.62 95 ARG A N 1
ATOM 753 C CA . ARG A 1 95 ? -1.587 18.108 19.321 1.00 84.62 95 ARG A CA 1
ATOM 754 C C . ARG A 1 95 ? -2.773 17.849 18.393 1.00 84.62 95 ARG A C 1
ATOM 756 O O . ARG A 1 95 ? -3.732 18.615 18.412 1.00 84.62 95 ARG A O 1
ATOM 763 N N . GLY A 1 96 ? -2.717 16.782 17.594 1.00 85.31 96 GLY A N 1
ATOM 764 C CA . GLY A 1 96 ? -3.747 16.456 16.610 1.00 85.31 96 GLY A CA 1
ATOM 765 C C . GLY A 1 96 ? -3.986 17.573 15.583 1.00 85.31 96 GLY A C 1
ATOM 766 O O . GLY A 1 96 ? -3.168 18.474 15.391 1.00 85.31 96 GLY A O 1
ATOM 767 N N . SER A 1 97 ? -5.119 17.500 14.886 1.00 89.38 97 SER A N 1
ATOM 768 C CA . SER A 1 97 ? -5.588 18.562 13.988 1.00 89.38 97 SER A CA 1
ATOM 769 C C . SER A 1 97 ? -6.472 19.567 14.737 1.00 89.38 97 SER A C 1
ATOM 771 O O . SER A 1 97 ? -7.005 19.263 15.802 1.00 89.38 97 SER A O 1
ATOM 773 N N . ALA A 1 98 ? -6.710 20.750 14.160 1.00 91.69 98 ALA A N 1
ATOM 774 C CA . ALA A 1 98 ? -7.661 21.712 14.730 1.00 91.69 98 ALA A CA 1
ATOM 775 C C . ALA A 1 98 ? -9.071 21.110 14.908 1.00 91.69 98 ALA A C 1
ATOM 777 O O . ALA A 1 98 ? -9.734 21.373 15.906 1.00 91.69 98 ALA A O 1
ATOM 778 N N . HIS A 1 99 ? -9.493 20.242 13.980 1.00 93.38 99 HIS A N 1
ATOM 779 C CA . HIS A 1 99 ? -10.754 19.507 14.086 1.00 93.38 99 HIS A CA 1
ATOM 780 C C . HIS A 1 99 ? -10.757 18.570 15.297 1.00 93.38 99 HIS A C 1
ATOM 782 O O . HIS A 1 99 ? -11.725 18.564 16.049 1.00 93.38 99 HIS A O 1
ATOM 788 N N . TRP A 1 100 ? -9.662 17.836 15.525 1.00 92.25 100 TRP A N 1
ATOM 789 C CA . TRP A 1 100 ? -9.509 16.975 16.700 1.00 92.25 100 TRP A CA 1
ATOM 790 C C . TRP A 1 100 ? -9.599 17.773 18.005 1.00 92.25 100 TRP A C 1
ATOM 792 O O . TRP A 1 100 ? -10.372 17.416 18.886 1.00 92.25 100 TRP A O 1
ATOM 802 N N . ALA A 1 101 ? -8.873 18.890 18.099 1.00 90.06 101 ALA A N 1
ATOM 803 C CA . ALA A 1 101 ? -8.869 19.742 19.289 1.00 90.06 101 ALA A CA 1
ATOM 804 C C . ALA A 1 101 ? -10.224 20.425 19.562 1.00 90.06 101 ALA A C 1
ATOM 806 O O . ALA A 1 101 ? -10.500 20.801 20.697 1.00 90.06 101 ALA A O 1
ATOM 807 N N . SER A 1 102 ? -11.063 20.596 18.534 1.00 93.94 102 SER A N 1
ATOM 808 C CA . SER A 1 102 ? -12.394 21.206 18.662 1.00 93.94 102 SER A CA 1
ATOM 809 C C . SER A 1 102 ? -13.489 20.248 19.141 1.00 93.94 102 SER A C 1
ATOM 811 O O . SER A 1 102 ? -14.604 20.692 19.414 1.00 93.94 102 SER A O 1
ATOM 813 N N . LEU A 1 103 ? -13.206 18.942 19.224 1.00 93.12 103 LEU A N 1
ATOM 814 C CA . LEU A 1 103 ? -14.179 17.963 19.701 1.00 93.12 103 LEU A CA 1
ATOM 815 C C . LEU A 1 103 ? -14.467 18.193 21.189 1.00 93.12 103 LEU A C 1
ATOM 817 O O . LEU A 1 103 ? -13.568 18.136 22.025 1.00 93.12 103 LEU A O 1
ATOM 821 N N . ALA A 1 104 ? -15.736 18.413 21.523 1.00 93.25 104 ALA A N 1
ATOM 822 C CA . ALA A 1 104 ? -16.183 18.473 22.907 1.00 93.25 104 ALA A CA 1
ATOM 823 C C . ALA A 1 104 ? -16.343 17.051 23.464 1.00 93.25 104 ALA A C 1
ATOM 825 O O . ALA A 1 104 ? -17.085 16.242 22.902 1.00 93.25 104 ALA A O 1
ATOM 826 N N . ALA A 1 105 ? -15.668 16.757 24.575 1.00 90.44 105 ALA A N 1
ATOM 827 C CA . ALA A 1 105 ? -15.796 15.493 25.293 1.00 90.44 105 ALA A CA 1
ATOM 828 C C . ALA A 1 105 ? -16.521 15.711 26.635 1.00 90.44 105 ALA A C 1
ATOM 830 O O . ALA A 1 105 ? -16.279 16.724 27.292 1.00 90.44 105 ALA A O 1
ATOM 831 N N . PRO A 1 106 ? -17.406 14.792 27.062 1.00 91.00 106 PRO A N 1
ATOM 832 C CA . PRO A 1 106 ? -18.033 14.866 28.379 1.00 91.00 106 PRO A CA 1
ATOM 833 C C . PRO A 1 106 ? -16.999 14.641 29.495 1.00 91.00 106 PRO A C 1
ATOM 835 O O . PRO A 1 106 ? -16.089 13.831 29.349 1.00 91.00 106 PRO A O 1
ATOM 838 N N . GLU A 1 107 ? -17.167 15.311 30.637 1.00 89.94 107 GLU A N 1
ATOM 839 C CA . GLU A 1 107 ? -16.239 15.234 31.786 1.00 89.94 107 GLU A CA 1
ATOM 840 C C . GLU A 1 107 ? -16.486 14.018 32.709 1.00 89.94 107 GLU A C 1
ATOM 842 O O . GLU A 1 107 ? -15.756 13.789 33.674 1.00 89.94 107 GLU A O 1
ATOM 847 N N . GLY A 1 108 ? -17.536 13.233 32.446 1.00 90.88 108 GLY A N 1
ATOM 848 C CA . GLY A 1 108 ? -17.945 12.104 33.283 1.00 90.88 108 GLY A CA 1
ATOM 849 C C . GLY A 1 108 ? -17.089 10.848 33.093 1.00 90.88 108 GLY A C 1
ATOM 850 O O . GLY A 1 108 ? -16.648 10.535 31.992 1.00 90.88 108 GLY A O 1
ATOM 851 N N . GLN A 1 109 ? -16.916 10.072 34.167 1.00 94.06 109 GLN A N 1
ATOM 852 C CA . GLN A 1 109 ? -16.247 8.761 34.104 1.00 94.06 109 GLN A CA 1
ATOM 853 C C . GLN A 1 109 ? -17.117 7.675 33.453 1.00 94.06 109 GLN A C 1
ATOM 855 O O . GLN A 1 109 ? -16.598 6.698 32.919 1.00 94.06 109 GLN A O 1
ATOM 860 N N . LEU A 1 110 ? -18.443 7.832 33.515 1.00 93.69 110 LEU A N 1
ATOM 861 C CA . LEU A 1 110 ? -19.398 6.940 32.865 1.00 93.69 110 LEU A CA 1
ATOM 862 C C . LEU A 1 110 ? -19.796 7.525 31.512 1.00 93.69 110 LEU A C 1
ATOM 864 O O . LEU A 1 110 ? -20.163 8.697 31.424 1.00 93.69 110 LEU A O 1
ATOM 868 N N . TYR A 1 111 ? -19.744 6.696 30.468 1.00 93.38 111 TYR A N 1
ATOM 869 C CA . TYR A 1 111 ? -20.119 7.112 29.121 1.00 93.38 111 TYR A CA 1
ATOM 870 C C . TYR A 1 111 ? -21.622 7.460 29.060 1.00 93.38 111 TYR A C 1
ATOM 872 O O . TYR A 1 111 ? -22.447 6.625 29.447 1.00 93.38 111 TYR A O 1
ATOM 880 N N . PRO A 1 112 ? -22.005 8.663 28.588 1.00 92.94 112 PRO A N 1
ATOM 881 C CA . PRO A 1 112 ? -23.401 9.080 28.521 1.00 92.94 112 PRO A CA 1
ATOM 882 C C . PRO A 1 112 ? -24.080 8.453 27.298 1.00 92.94 112 PRO A C 1
ATOM 884 O O . PRO A 1 112 ? -24.088 9.024 26.210 1.00 92.94 112 PRO A O 1
ATOM 887 N N . TRP A 1 113 ? -24.632 7.252 27.465 1.00 94.12 113 TRP A N 1
ATOM 888 C CA . TRP A 1 113 ? -25.323 6.543 26.388 1.00 94.12 113 TRP A CA 1
ATOM 889 C C . TRP A 1 113 ? -26.513 7.350 25.845 1.00 94.12 113 TRP A C 1
ATOM 891 O O . TRP A 1 113 ? -27.474 7.604 26.568 1.00 94.12 113 TRP A O 1
ATOM 901 N N . ASP A 1 114 ? -26.470 7.707 24.560 1.00 94.75 114 ASP A N 1
ATOM 902 C CA . ASP A 1 114 ? -27.592 8.315 23.839 1.00 94.75 114 ASP A CA 1
ATOM 903 C C . ASP A 1 114 ? -28.431 7.230 23.152 1.00 94.75 114 ASP A C 1
ATOM 905 O O . ASP A 1 114 ? -27.943 6.488 22.297 1.00 94.75 114 ASP A O 1
ATOM 909 N N . VAL A 1 115 ? -29.713 7.151 23.511 1.00 95.31 115 VAL A N 1
ATOM 910 C CA . VAL A 1 115 ? -30.671 6.180 22.958 1.00 95.31 115 VAL A CA 1
ATOM 911 C C . VAL A 1 115 ? -30.973 6.402 21.474 1.00 95.31 115 VAL A C 1
ATOM 913 O O . VAL A 1 115 ? -31.408 5.469 20.804 1.00 95.31 115 VAL A O 1
ATOM 916 N N . ASN A 1 116 ? -30.730 7.609 20.953 1.00 97.12 116 ASN A N 1
ATOM 917 C CA . ASN A 1 116 ? -30.931 7.943 19.543 1.00 97.12 116 ASN A CA 1
ATOM 918 C C . ASN A 1 116 ? -29.684 7.668 18.684 1.00 97.12 116 ASN A C 1
ATOM 920 O O . ASN A 1 116 ? -29.744 7.778 17.458 1.00 97.12 116 ASN A O 1
ATOM 924 N N . SER A 1 117 ? -28.553 7.315 19.304 1.00 96.62 117 SER A N 1
ATOM 925 C CA . SER A 1 117 ? -27.294 7.078 18.599 1.00 96.62 117 SER A CA 1
ATOM 926 C C . SER A 1 117 ? -27.350 5.809 17.751 1.00 96.62 117 SER A C 1
ATOM 928 O O . SER A 1 117 ? -27.665 4.718 18.227 1.00 96.62 117 SER A O 1
ATOM 930 N N . THR A 1 118 ? -26.963 5.939 16.482 1.00 97.06 118 THR A N 1
ATOM 931 C CA . THR A 1 118 ? -26.792 4.815 15.547 1.00 97.06 118 THR A CA 1
ATOM 932 C C . THR A 1 118 ? -25.340 4.342 15.435 1.00 97.06 118 THR A C 1
ATOM 934 O O . THR A 1 118 ? -25.078 3.346 14.764 1.00 97.06 118 THR A O 1
ATOM 937 N N . TYR A 1 119 ? -24.399 5.023 16.102 1.00 97.12 119 TYR A N 1
ATOM 938 C CA . TYR A 1 119 ? -22.961 4.729 16.042 1.00 97.12 119 TYR A CA 1
ATOM 939 C C . TYR A 1 119 ? -22.426 4.058 17.310 1.00 97.12 119 TYR A C 1
ATOM 941 O O . TYR A 1 119 ? -21.615 3.138 17.220 1.00 97.12 119 TYR A O 1
ATOM 949 N N . ILE A 1 120 ? -22.850 4.521 18.490 1.00 95.94 120 ILE A N 1
ATOM 950 C CA . ILE A 1 120 ? -22.354 4.030 19.783 1.00 95.94 120 ILE A CA 1
ATOM 951 C C . ILE A 1 120 ? -23.555 3.636 20.635 1.00 95.94 120 ILE A C 1
ATOM 953 O O . ILE A 1 120 ? -24.341 4.488 21.038 1.00 95.94 120 ILE A O 1
ATOM 957 N N . LYS A 1 121 ? -23.689 2.335 20.903 1.00 95.50 121 LYS A N 1
ATOM 958 C CA . LYS A 1 121 ? -24.830 1.740 21.608 1.00 95.50 121 LYS A CA 1
ATOM 959 C C . LYS A 1 121 ? -24.353 0.969 22.834 1.00 95.50 121 LYS A C 1
ATOM 961 O O . LYS A 1 121 ? -23.347 0.268 22.749 1.00 95.50 121 LYS A O 1
ATOM 966 N N . HIS A 1 122 ? -25.105 1.044 23.935 1.00 95.38 122 HIS A N 1
ATOM 967 C CA . HIS A 1 122 ? -24.857 0.216 25.117 1.00 95.38 122 HIS A CA 1
ATOM 968 C C . HIS A 1 122 ? -25.064 -1.267 24.764 1.00 95.38 122 HIS A C 1
ATOM 970 O O . HIS A 1 122 ? -26.175 -1.640 24.363 1.00 95.38 122 HIS A O 1
ATOM 976 N N . PRO A 1 123 ? -24.025 -2.114 24.848 1.00 95.69 123 PRO A N 1
ATOM 977 C CA . PRO A 1 123 ? -24.156 -3.512 24.479 1.00 95.69 123 PRO A CA 1
ATOM 978 C C . PRO A 1 123 ? -24.768 -4.342 25.623 1.00 95.69 123 PRO A C 1
ATOM 980 O O . PRO A 1 123 ? -24.456 -4.103 26.789 1.00 95.69 123 PRO A O 1
ATOM 983 N N . PRO A 1 124 ? -25.569 -5.376 25.315 1.00 95.06 124 PRO A N 1
ATOM 984 C CA . PRO A 1 124 ? -26.289 -6.155 26.326 1.00 95.06 124 PRO A CA 1
ATOM 985 C C . PRO A 1 124 ? -25.438 -7.251 26.999 1.00 95.06 124 PRO A C 1
ATOM 987 O O . PRO A 1 124 ? -25.977 -8.124 27.667 1.00 95.06 124 PRO A O 1
ATOM 990 N N . TYR A 1 125 ? -24.110 -7.261 26.826 1.00 95.94 125 TYR A N 1
ATOM 991 C CA . TYR A 1 125 ? -23.249 -8.396 27.212 1.00 95.94 125 TYR A CA 1
ATOM 992 C C . TYR A 1 125 ? -23.273 -8.751 28.707 1.00 95.94 125 TYR A C 1
ATOM 994 O O . TYR A 1 125 ? -22.952 -9.881 29.064 1.00 95.94 125 TYR A O 1
ATOM 1002 N N . PHE A 1 126 ? -23.626 -7.794 29.569 1.00 94.25 126 PHE A N 1
ATOM 1003 C CA . PHE A 1 126 ? -23.645 -7.960 31.027 1.00 94.25 126 PHE A CA 1
ATOM 1004 C C . PHE A 1 126 ? -25.057 -7.925 31.622 1.00 94.25 126 PHE A C 1
ATOM 1006 O O . PHE A 1 126 ? -25.213 -7.930 32.844 1.00 94.25 126 PHE A O 1
ATOM 1013 N N . GLU A 1 127 ? -26.095 -7.883 30.786 1.00 93.06 127 GLU A N 1
ATOM 1014 C CA . GLU A 1 127 ? -27.473 -7.976 31.260 1.00 93.06 127 GLU A CA 1
ATOM 1015 C C . GLU A 1 127 ? -27.694 -9.340 31.932 1.00 93.06 127 GLU A C 1
ATOM 1017 O O . GLU A 1 127 ? -27.424 -10.389 31.352 1.00 93.06 127 GLU A O 1
ATOM 1022 N N . GLY A 1 128 ? -28.146 -9.329 33.189 1.00 92.25 128 GLY A N 1
ATOM 1023 C CA . GLY A 1 128 ? -28.367 -10.553 33.966 1.00 92.25 128 GLY A CA 1
ATOM 1024 C C . GLY A 1 128 ? -27.101 -11.216 34.519 1.00 92.25 128 GLY A C 1
ATOM 1025 O O . GLY A 1 128 ? -27.206 -12.306 35.079 1.00 92.25 128 GLY A O 1
ATOM 1026 N N . LEU A 1 129 ? -25.923 -10.585 34.411 1.00 94.00 129 LEU A N 1
ATOM 1027 C CA . LEU A 1 129 ? -24.708 -11.098 35.045 1.00 94.00 129 LEU A CA 1
ATOM 1028 C C . LEU A 1 129 ? -24.869 -11.088 36.574 1.00 94.00 129 LEU A C 1
ATOM 1030 O O . LEU A 1 129 ? -24.951 -10.030 37.202 1.00 94.00 129 LEU A O 1
ATOM 1034 N N . THR A 1 130 ? -24.903 -12.273 37.174 1.00 88.94 130 THR A N 1
ATOM 1035 C CA . THR A 1 130 ? -24.890 -12.455 38.629 1.00 88.94 130 THR A CA 1
ATOM 1036 C C . THR A 1 130 ? -23.465 -12.678 39.132 1.00 88.94 130 THR A C 1
ATOM 1038 O O . THR A 1 130 ? -22.586 -13.059 38.360 1.00 88.94 130 THR A O 1
ATOM 1041 N N . ARG A 1 131 ? -23.238 -12.408 40.423 1.00 74.88 131 ARG A N 1
ATOM 1042 C CA . ARG A 1 131 ? -21.942 -12.612 41.090 1.00 74.88 131 ARG A CA 1
ATOM 1043 C C . ARG A 1 131 ? -21.488 -14.066 41.094 1.00 74.88 131 ARG A C 1
ATOM 1045 O O . ARG A 1 131 ? -22.372 -14.945 41.186 1.00 74.88 131 ARG A O 1
#